Protein AF-A0AA41G1C9-F1 (afdb_monomer_lite)

Secondary structure (DSSP, 8-state):
-PPP-TTTHHHHHHHHTTSHHHHHHHHHHHHHHHHTTPSP-SHHHHHHHHHHHHHHHHHHHHHHHHHHHHHHT-

pLDDT: mean 75.25, std 16.83, range [37.16, 94.19]

Foldseek 3Di:
DDDDDPPPPPVCVVVLLVDLVSLVVVLVVLVVVLVVCPPPPDPVVVVVNVVSVVSNVVSVVVNVVVVVVVVVPD

Organism: NCBI:txid1429914

Radius of gyration: 17.43 Å; chains: 1; bounding box: 58×18×42 Å

Sequence (74 aa):
MTATSTIKARGVVDSTMRTEETIRDRIEALRDEYDSHDPPSTELEDEAEVAILRAIEELEWVLDERDADEGFTT

Structure (mmCIF, N/CA/C/O backbone):
data_AF-A0AA41G1C9-F1
#
_entry.id   AF-A0AA41G1C9-F1
#
loop_
_atom_site.group_PDB
_atom_site.id
_atom_site.type_symbol
_atom_site.label_atom_id
_atom_site.label_alt_id
_atom_site.label_comp_id
_atom_site.label_asym_id
_atom_site.label_entity_id
_atom_site.label_seq_id
_atom_site.pdbx_PDB_ins_code
_atom_site.Cartn_x
_atom_site.Cartn_y
_atom_site.Cartn_z
_atom_site.occupancy
_atom_site.B_iso_or_equiv
_atom_site.auth_seq_id
_atom_site.auth_comp_id
_atom_site.auth_asym_id
_atom_site.auth_atom_id
_atom_site.pdbx_PDB_model_num
ATOM 1 N N . MET A 1 1 ? -42.501 3.432 -20.228 1.00 39.44 1 MET A N 1
ATOM 2 C CA . MET A 1 1 ? -41.514 2.331 -20.231 1.00 39.44 1 MET A CA 1
ATOM 3 C C . MET A 1 1 ? -40.155 2.962 -19.994 1.00 39.44 1 MET A C 1
ATOM 5 O O . MET A 1 1 ? -39.844 3.961 -20.626 1.00 39.44 1 MET A O 1
ATOM 9 N N . THR A 1 2 ? -39.480 2.506 -18.949 1.00 37.16 2 THR A N 1
ATOM 10 C CA . THR A 1 2 ? -38.413 3.182 -18.197 1.00 37.16 2 THR A CA 1
ATOM 11 C C . THR A 1 2 ? -37.135 3.404 -19.003 1.00 37.16 2 THR A C 1
ATOM 13 O O . THR A 1 2 ? -36.606 2.469 -19.596 1.00 37.16 2 THR A O 1
ATOM 16 N N . ALA A 1 3 ? -36.636 4.642 -18.987 1.00 44.56 3 ALA A N 1
ATOM 17 C CA . ALA A 1 3 ? -35.348 5.021 -19.552 1.00 44.56 3 ALA A CA 1
ATOM 18 C C . ALA A 1 3 ? -34.213 4.487 -18.664 1.00 44.56 3 ALA A C 1
ATOM 20 O O . ALA A 1 3 ? -34.124 4.813 -17.480 1.00 44.56 3 ALA A O 1
ATOM 21 N N . THR A 1 4 ? -33.370 3.637 -19.244 1.00 48.38 4 THR A N 1
ATOM 22 C CA . THR A 1 4 ? -32.192 3.055 -18.600 1.00 48.38 4 THR A CA 1
ATOM 23 C C . THR A 1 4 ? -31.167 4.152 -18.316 1.00 48.38 4 THR A C 1
ATOM 25 O O . THR A 1 4 ? -30.660 4.813 -19.218 1.00 48.38 4 THR A O 1
ATOM 28 N N . SER A 1 5 ? -30.908 4.361 -17.028 1.00 50.78 5 SER A N 1
ATOM 29 C CA . SER A 1 5 ? -30.052 5.407 -16.479 1.00 50.78 5 SER A CA 1
ATOM 30 C C . SER A 1 5 ? -28.569 5.016 -16.598 1.00 50.78 5 SER A C 1
ATOM 32 O O . SER A 1 5 ? -28.028 4.319 -15.743 1.00 50.78 5 SER A O 1
ATOM 34 N N . THR A 1 6 ? -27.899 5.458 -17.666 1.00 53.59 6 THR A N 1
ATOM 35 C CA . THR A 1 6 ? -26.472 5.180 -17.970 1.00 53.59 6 THR A CA 1
ATOM 36 C C . THR A 1 6 ? -25.501 6.154 -17.275 1.00 53.59 6 THR A C 1
ATOM 38 O O . THR A 1 6 ? -24.413 6.433 -17.762 1.00 53.59 6 THR A O 1
ATOM 41 N N . ILE A 1 7 ? -25.866 6.707 -16.115 1.00 57.41 7 ILE A N 1
ATOM 42 C CA . ILE A 1 7 ? -25.049 7.728 -15.419 1.00 57.41 7 ILE A CA 1
ATOM 43 C C . ILE A 1 7 ? -24.257 7.116 -14.239 1.00 57.41 7 ILE A C 1
ATOM 45 O O . ILE A 1 7 ? -23.350 7.734 -13.690 1.00 57.41 7 ILE A O 1
ATOM 49 N N . LYS A 1 8 ? -24.536 5.859 -13.865 1.00 51.97 8 LYS A N 1
ATOM 50 C CA . LYS A 1 8 ? -24.034 5.247 -12.621 1.00 51.97 8 LYS A CA 1
ATOM 51 C C . LYS A 1 8 ? -22.529 4.918 -12.610 1.00 51.97 8 LYS A C 1
ATOM 53 O O . LYS A 1 8 ? -21.954 4.826 -11.536 1.00 51.97 8 LYS A O 1
ATOM 58 N N . ALA A 1 9 ? -21.864 4.780 -13.757 1.00 53.12 9 ALA A N 1
ATOM 59 C CA . ALA A 1 9 ? -20.490 4.258 -13.792 1.00 53.12 9 ALA A CA 1
ATOM 60 C C . ALA A 1 9 ? -19.413 5.238 -13.281 1.00 53.12 9 ALA A C 1
ATOM 62 O O . ALA A 1 9 ? -18.386 4.800 -12.780 1.00 53.12 9 ALA A O 1
ATOM 63 N N . ARG A 1 10 ? -19.633 6.557 -13.371 1.00 52.19 10 ARG A N 1
ATOM 64 C CA . ARG A 1 10 ? -18.580 7.561 -13.110 1.00 52.19 10 ARG A CA 1
ATOM 65 C C . ARG A 1 10 ? -18.621 8.186 -11.711 1.00 52.19 10 ARG A C 1
ATOM 67 O O . ARG A 1 10 ? -17.641 8.786 -11.299 1.00 52.19 10 ARG A O 1
ATOM 74 N N . GLY A 1 11 ? -19.727 8.021 -10.982 1.00 45.81 11 GLY A N 1
ATOM 75 C CA . GLY A 1 11 ? -19.846 8.425 -9.571 1.00 45.81 11 GLY A CA 1
ATOM 76 C C . GLY A 1 11 ? -19.532 7.303 -8.573 1.00 45.81 11 GLY A C 1
ATOM 77 O O . GLY A 1 11 ? -19.244 7.580 -7.411 1.00 45.81 11 GLY A O 1
ATOM 78 N N . VAL A 1 12 ? -19.566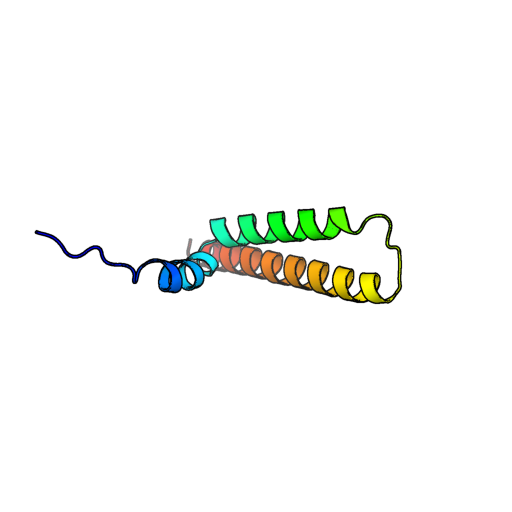 6.041 -9.023 1.00 52.47 12 VAL A N 1
ATOM 79 C CA . VAL A 1 12 ? -19.233 4.887 -8.177 1.00 52.47 12 VAL A CA 1
ATOM 80 C C . VAL A 1 12 ? -17.741 4.868 -7.882 1.00 52.47 12 VAL A C 1
ATOM 82 O O . VAL A 1 12 ? -17.415 4.860 -6.705 1.00 52.47 12 VAL A O 1
ATOM 85 N N . VAL A 1 13 ? -16.870 4.971 -8.896 1.00 51.62 13 VAL A N 1
ATOM 86 C CA . VAL A 1 13 ? -15.392 4.934 -8.762 1.00 51.62 13 VAL A CA 1
ATOM 87 C C . VAL A 1 13 ? -14.812 5.967 -7.780 1.00 51.62 13 VAL A C 1
ATOM 89 O O . VAL A 1 13 ? -13.929 5.638 -6.997 1.00 51.62 13 VAL A O 1
ATOM 92 N N . ASP A 1 14 ? -15.364 7.184 -7.739 1.00 54.22 14 ASP A N 1
ATOM 93 C CA . ASP A 1 14 ? -14.928 8.250 -6.813 1.00 54.22 14 ASP A CA 1
ATOM 94 C C . ASP A 1 14 ? -15.407 8.016 -5.366 1.00 54.22 14 ASP A C 1
ATOM 96 O O . ASP A 1 14 ? -14.733 8.347 -4.393 1.00 54.22 14 ASP A O 1
ATOM 100 N N . SER A 1 15 ? -16.571 7.378 -5.207 1.00 55.16 15 SER A N 1
ATOM 101 C CA . SER A 1 15 ? -17.082 6.964 -3.894 1.00 55.16 15 SER A CA 1
ATOM 102 C C . SER A 1 15 ? -16.472 5.645 -3.415 1.00 55.16 15 SER A C 1
ATOM 104 O O . SER A 1 15 ? -16.498 5.378 -2.219 1.00 55.16 15 SER A O 1
ATOM 106 N N . THR A 1 16 ? -15.920 4.822 -4.314 1.00 57.34 16 THR A N 1
ATOM 107 C CA . THR A 1 16 ? -15.336 3.519 -3.955 1.00 57.34 16 THR A CA 1
ATOM 108 C C . THR A 1 16 ? -14.000 3.734 -3.256 1.00 57.34 16 THR A C 1
ATOM 110 O O . THR A 1 16 ? -13.833 3.226 -2.155 1.00 57.34 16 THR A O 1
ATOM 113 N N . MET A 1 17 ? -13.129 4.631 -3.748 1.00 66.00 17 MET A N 1
ATOM 114 C CA . MET A 1 17 ? -11.880 5.001 -3.046 1.00 66.00 17 MET A CA 1
ATOM 115 C C . MET A 1 17 ? -12.086 5.637 -1.653 1.00 66.00 17 MET A C 1
ATOM 117 O O . MET A 1 17 ? -11.131 5.817 -0.899 1.00 66.00 17 MET A O 1
ATOM 121 N N . ARG A 1 18 ? -13.328 5.964 -1.264 1.00 67.62 18 ARG A N 1
ATOM 122 C CA . ARG A 1 18 ? -13.635 6.386 0.110 1.00 67.62 18 ARG A CA 1
ATOM 123 C C . ARG A 1 18 ? -13.739 5.227 1.100 1.00 67.62 18 ARG A C 1
ATOM 125 O O . ARG A 1 18 ? -13.597 5.477 2.289 1.00 67.62 18 ARG A O 1
ATOM 132 N N . THR A 1 19 ? -13.974 3.991 0.664 1.00 83.31 19 THR A N 1
ATOM 133 C CA . THR A 1 19 ? -14.164 2.846 1.576 1.00 83.31 19 THR A CA 1
ATOM 134 C C . THR A 1 19 ? -12.861 2.094 1.830 1.00 83.31 19 THR A C 1
ATOM 136 O O . THR A 1 19 ? -12.008 2.029 0.951 1.00 83.31 19 THR A O 1
ATOM 139 N N . GLU A 1 20 ? -12.694 1.547 3.035 1.00 85.94 20 GLU A N 1
ATOM 140 C CA . GLU A 1 20 ? -11.540 0.710 3.394 1.00 85.94 20 GLU A CA 1
ATOM 141 C C . GLU A 1 20 ? -11.393 -0.504 2.460 1.00 85.94 20 GLU A C 1
ATOM 143 O O . GLU A 1 20 ? -10.299 -0.771 1.972 1.00 85.94 20 GLU A O 1
ATOM 148 N N . GLU A 1 21 ? -12.499 -1.196 2.166 1.00 86.69 21 GLU A N 1
ATOM 149 C CA . GLU A 1 21 ? -12.531 -2.370 1.280 1.00 86.69 21 GLU A CA 1
ATOM 150 C C . GLU A 1 21 ? -11.912 -2.065 -0.091 1.00 86.69 21 GLU A C 1
ATOM 152 O O . GLU A 1 21 ? -11.010 -2.764 -0.534 1.00 86.69 21 GLU A O 1
ATOM 157 N N . THR A 1 22 ? -12.290 -0.948 -0.717 1.00 86.81 22 THR A N 1
ATOM 158 C CA . THR A 1 22 ? -11.703 -0.558 -2.007 1.00 86.81 22 THR A CA 1
A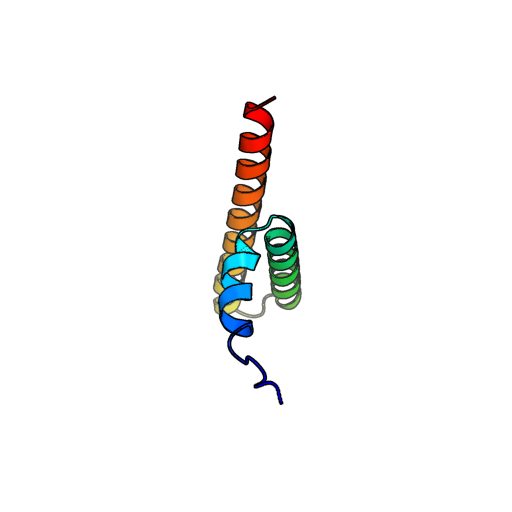TOM 159 C C . THR A 1 22 ? -10.229 -0.185 -1.911 1.00 86.81 22 THR A C 1
ATOM 161 O O . THR A 1 22 ? -9.485 -0.400 -2.865 1.00 86.81 22 THR A O 1
ATOM 164 N N . ILE A 1 23 ? -9.790 0.416 -0.802 1.00 88.62 23 ILE A N 1
ATOM 165 C CA . ILE A 1 23 ? -8.367 0.723 -0.625 1.00 88.62 23 ILE A CA 1
ATOM 166 C C . ILE A 1 23 ? -7.567 -0.577 -0.553 1.00 88.62 23 ILE A C 1
ATOM 168 O O . ILE A 1 23 ? -6.538 -0.683 -1.216 1.00 88.62 23 ILE A O 1
ATOM 172 N N . ARG A 1 24 ? -8.078 -1.587 0.160 1.00 89.88 24 ARG A N 1
ATOM 173 C CA . ARG A 1 24 ? -7.477 -2.926 0.194 1.00 89.88 24 ARG A CA 1
ATOM 174 C C . ARG A 1 24 ? -7.451 -3.579 -1.191 1.00 89.88 24 ARG A C 1
ATOM 176 O O . ARG A 1 24 ? -6.382 -4.016 -1.604 1.00 89.88 24 ARG A O 1
ATOM 183 N N . ASP A 1 25 ? -8.556 -3.543 -1.937 1.00 91.88 25 ASP A N 1
ATOM 184 C CA . ASP A 1 25 ? -8.604 -4.056 -3.318 1.00 91.88 25 ASP A CA 1
ATOM 185 C C . ASP A 1 25 ? -7.588 -3.344 -4.230 1.00 91.88 25 ASP A C 1
ATOM 187 O O . ASP A 1 25 ? -6.956 -3.952 -5.097 1.00 91.88 25 ASP A O 1
ATOM 191 N N . ARG A 1 26 ? -7.403 -2.029 -4.048 1.00 91.25 26 ARG A N 1
ATOM 192 C CA . ARG A 1 26 ? -6.441 -1.251 -4.836 1.00 91.25 26 ARG A CA 1
ATOM 193 C C . ARG A 1 26 ? -4.995 -1.587 -4.473 1.00 91.25 26 ARG A C 1
ATOM 195 O O . ARG A 1 26 ? -4.168 -1.631 -5.380 1.00 91.25 26 ARG A O 1
ATOM 202 N N . ILE A 1 27 ? -4.701 -1.820 -3.193 1.00 92.19 27 ILE A N 1
ATOM 203 C CA . ILE A 1 27 ? -3.386 -2.287 -2.731 1.00 92.19 27 ILE A CA 1
ATOM 204 C C . ILE A 1 27 ? -3.071 -3.659 -3.335 1.00 92.19 27 ILE A C 1
ATOM 206 O O . ILE A 1 27 ? -1.965 -3.853 -3.828 1.00 92.19 27 ILE A O 1
ATOM 210 N N . GLU A 1 28 ? -4.030 -4.589 -3.347 1.00 92.94 28 GLU A N 1
ATOM 211 C CA . GLU A 1 28 ? -3.851 -5.914 -3.958 1.00 92.94 28 GLU A CA 1
ATOM 212 C C . GLU A 1 28 ? -3.532 -5.799 -5.454 1.00 92.94 28 GLU A C 1
ATOM 214 O O . GLU A 1 28 ? -2.522 -6.327 -5.907 1.00 92.94 28 GLU A O 1
ATOM 219 N N . ALA A 1 29 ? -4.301 -4.998 -6.196 1.00 90.75 29 ALA A N 1
ATOM 220 C CA . ALA A 1 29 ? -4.041 -4.766 -7.616 1.00 90.75 29 ALA A CA 1
ATOM 221 C C . ALA A 1 29 ? -2.655 -4.146 -7.888 1.00 90.75 29 ALA A C 1
ATOM 223 O O . ALA A 1 29 ? -2.024 -4.472 -8.889 1.00 90.75 29 ALA A O 1
ATOM 224 N N . LEU A 1 30 ? -2.179 -3.247 -7.019 1.00 91.44 30 LEU A N 1
ATOM 225 C CA . LEU A 1 30 ? -0.841 -2.658 -7.134 1.00 91.44 30 LEU A CA 1
ATOM 226 C C . LEU A 1 30 ? 0.264 -3.670 -6.803 1.00 91.44 30 LEU A C 1
ATOM 228 O O . LEU A 1 30 ? 1.319 -3.638 -7.426 1.00 91.44 30 LEU A O 1
ATOM 232 N N . ARG A 1 31 ? 0.034 -4.580 -5.851 1.00 90.44 31 ARG A N 1
ATOM 233 C CA . ARG A 1 31 ? 0.978 -5.659 -5.519 1.00 90.44 31 ARG A CA 1
ATOM 234 C C . ARG A 1 31 ? 1.089 -6.688 -6.646 1.00 90.44 31 ARG A C 1
ATOM 236 O O . ARG A 1 31 ? 2.195 -7.132 -6.925 1.00 90.44 31 ARG A O 1
ATOM 243 N N . ASP A 1 32 ? -0.014 -7.013 -7.316 1.00 91.25 32 ASP A N 1
ATOM 244 C CA . ASP A 1 32 ? 0.004 -7.861 -8.516 1.00 91.25 32 ASP A CA 1
ATOM 245 C C . ASP A 1 32 ? 0.742 -7.179 -9.681 1.00 91.25 32 ASP A C 1
ATOM 247 O O . ASP A 1 32 ? 1.487 -7.823 -10.420 1.00 91.25 32 ASP A O 1
ATOM 251 N N . GLU A 1 33 ? 0.557 -5.863 -9.847 1.00 88.31 33 GLU A N 1
ATOM 252 C CA . GLU A 1 33 ? 1.292 -5.075 -10.843 1.00 88.31 33 GLU A CA 1
ATOM 253 C C . GLU A 1 33 ? 2.796 -5.081 -10.537 1.00 88.31 33 GLU A C 1
ATOM 255 O O . GLU A 1 33 ? 3.594 -5.341 -11.433 1.00 88.31 33 GLU A O 1
ATOM 260 N N . TYR A 1 34 ? 3.172 -4.898 -9.268 1.00 85.50 34 TYR A N 1
ATOM 261 C CA . TYR A 1 34 ? 4.550 -5.017 -8.788 1.00 85.50 34 TYR A CA 1
ATOM 262 C C . TYR A 1 34 ? 5.158 -6.402 -9.073 1.00 85.50 34 TYR A C 1
ATOM 264 O O . TYR A 1 34 ? 6.250 -6.483 -9.624 1.00 85.50 34 TYR A O 1
ATOM 272 N N . ASP A 1 35 ? 4.446 -7.492 -8.762 1.00 87.62 35 ASP A N 1
ATOM 273 C CA . ASP A 1 35 ? 4.906 -8.871 -9.011 1.00 87.62 35 ASP A CA 1
ATOM 274 C C . ASP A 1 35 ? 5.127 -9.148 -10.509 1.00 87.62 35 ASP A C 1
ATOM 276 O O . ASP A 1 35 ? 6.081 -9.820 -10.897 1.00 87.62 35 ASP A O 1
ATOM 280 N N . SER A 1 36 ? 4.306 -8.550 -11.380 1.00 86.62 36 SER A N 1
ATOM 281 C CA . SER A 1 36 ? 4.476 -8.655 -12.834 1.00 86.62 36 SER A CA 1
ATOM 282 C C . SER A 1 36 ? 5.761 -8.000 -13.359 1.00 86.62 36 SER A C 1
ATOM 284 O O . SER A 1 36 ? 6.119 -8.249 -14.516 1.00 86.62 36 SER A O 1
ATOM 286 N N . HIS A 1 37 ? 6.422 -7.157 -12.565 1.00 81.81 37 HIS A N 1
ATOM 287 C CA . HIS A 1 37 ? 7.685 -6.517 -12.923 1.00 81.81 37 HIS A CA 1
ATOM 288 C C . HIS A 1 37 ? 8.923 -7.337 -12.507 1.00 81.81 37 HIS A C 1
ATOM 290 O O . HIS A 1 37 ? 10.037 -6.910 -12.800 1.00 81.81 37 HIS A O 1
ATOM 296 N N . ASP A 1 38 ? 8.766 -8.530 -11.910 1.00 79.12 38 ASP A N 1
ATOM 297 C CA . ASP A 1 38 ? 9.890 -9.400 -11.534 1.00 79.12 38 ASP A CA 1
ATOM 298 C C . ASP A 1 38 ? 10.261 -10.427 -12.640 1.00 79.12 38 ASP A C 1
ATOM 300 O O . ASP A 1 38 ? 9.405 -11.200 -13.091 1.00 79.12 38 ASP A O 1
ATOM 304 N N . PRO A 1 39 ? 11.535 -10.501 -13.092 1.00 67.69 39 PRO A N 1
ATOM 305 C CA . PRO A 1 39 ? 12.675 -9.682 -12.681 1.00 67.69 39 PRO A CA 1
ATOM 306 C C . PRO A 1 39 ? 12.688 -8.316 -13.394 1.00 67.69 39 PRO A C 1
ATOM 308 O O . PRO A 1 39 ? 12.386 -8.266 -14.592 1.00 67.69 39 PRO A O 1
ATOM 311 N N . PRO A 1 40 ? 13.139 -7.236 -12.728 1.00 66.62 40 PRO A N 1
ATOM 312 C CA . PRO A 1 40 ? 13.210 -5.917 -13.344 1.00 66.62 40 PRO A CA 1
ATOM 313 C C . PRO A 1 40 ? 14.168 -5.957 -14.537 1.00 66.62 40 PRO A C 1
ATOM 315 O O . PRO A 1 40 ? 15.350 -6.298 -14.410 1.00 66.62 40 PRO A O 1
ATOM 318 N N . SER A 1 41 ? 13.656 -5.656 -15.730 1.00 66.56 41 SER A N 1
ATOM 319 C CA . SER A 1 41 ? 14.442 -5.740 -16.962 1.00 66.56 41 SER A CA 1
ATOM 320 C C . SER A 1 41 ? 15.191 -4.449 -17.312 1.00 66.56 41 SER A C 1
ATOM 322 O O . SER A 1 41 ? 16.138 -4.517 -18.104 1.00 66.56 41 SER A O 1
ATOM 324 N N . THR A 1 42 ? 14.820 -3.286 -16.751 1.00 69.88 42 THR A N 1
ATOM 325 C CA . THR A 1 42 ? 15.380 -1.966 -17.115 1.00 69.88 42 THR A CA 1
ATOM 326 C C . THR A 1 42 ? 15.253 -0.892 -16.011 1.00 69.88 42 THR A C 1
ATOM 328 O O . THR A 1 42 ? 14.303 -0.909 -15.243 1.00 69.88 42 THR A O 1
ATOM 331 N N . GLU A 1 43 ? 16.130 0.129 -16.001 1.00 70.00 43 GLU A N 1
ATOM 332 C CA . GLU A 1 43 ? 16.062 1.283 -15.059 1.00 70.00 43 GLU A CA 1
ATOM 333 C C . GLU A 1 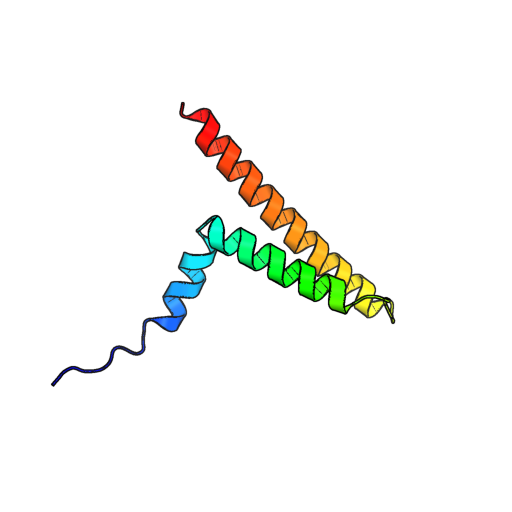43 ? 14.759 2.104 -15.160 1.00 70.00 43 GLU A C 1
ATOM 335 O O . GLU A 1 43 ? 14.362 2.792 -14.224 1.00 70.00 43 GLU A O 1
ATOM 340 N N . LEU A 1 44 ? 14.090 2.073 -16.317 1.00 66.38 44 LEU A N 1
ATOM 341 C CA . LEU A 1 44 ? 12.784 2.718 -16.495 1.00 66.38 44 LEU A CA 1
ATOM 342 C C . LEU A 1 44 ? 11.672 1.948 -15.770 1.00 66.38 44 LEU A C 1
ATOM 344 O O . LEU A 1 44 ? 10.711 2.560 -15.310 1.00 66.38 44 LEU A O 1
ATOM 348 N N . GLU A 1 45 ? 11.807 0.626 -15.665 1.00 67.25 45 GLU A N 1
ATOM 349 C CA . GLU A 1 45 ? 10.915 -0.214 -14.866 1.00 67.25 45 GLU A CA 1
ATOM 350 C C . GLU A 1 45 ? 11.172 -0.021 -13.365 1.00 67.25 45 GLU A C 1
ATOM 352 O O . GLU A 1 45 ? 10.203 -0.020 -12.615 1.00 67.25 45 GLU A O 1
ATOM 357 N N . ASP A 1 46 ? 12.403 0.306 -12.939 1.00 78.81 46 ASP A N 1
ATOM 358 C CA . ASP A 1 46 ? 12.700 0.662 -11.538 1.00 78.81 46 ASP A CA 1
ATOM 359 C C . ASP A 1 46 ? 11.912 1.912 -11.072 1.00 78.81 46 ASP A C 1
ATOM 361 O O . ASP A 1 46 ? 11.437 1.972 -9.939 1.00 78.81 46 ASP A O 1
ATOM 365 N N . GLU A 1 47 ? 11.722 2.929 -11.927 1.00 84.12 47 GLU A N 1
ATOM 366 C CA . GLU A 1 47 ? 10.912 4.112 -11.571 1.00 84.12 47 GLU A CA 1
ATOM 367 C C . GLU A 1 47 ? 9.414 3.776 -11.467 1.00 84.12 47 GLU A C 1
ATOM 369 O O . GLU A 1 47 ? 8.721 4.284 -10.578 1.00 84.12 47 GLU A O 1
ATOM 374 N N . ALA A 1 48 ? 8.914 2.903 -12.348 1.00 85.31 48 ALA A N 1
ATOM 375 C CA . ALA A 1 48 ? 7.537 2.415 -12.291 1.00 85.31 48 ALA A CA 1
ATOM 376 C C . ALA A 1 48 ? 7.301 1.574 -11.027 1.00 85.31 48 ALA A C 1
ATOM 378 O O . ALA A 1 48 ? 6.316 1.787 -10.321 1.00 85.31 48 ALA A O 1
ATOM 379 N N . GLU A 1 49 ? 8.248 0.702 -10.689 1.00 84.75 49 GLU A N 1
ATOM 380 C CA . GLU A 1 49 ? 8.257 -0.091 -9.466 1.00 84.75 49 GLU A CA 1
ATOM 381 C C . GLU A 1 49 ? 8.205 0.809 -8.217 1.00 84.75 49 GLU A C 1
ATOM 383 O O . GLU A 1 49 ? 7.354 0.633 -7.341 1.00 84.75 49 GLU A O 1
ATOM 388 N N . VAL A 1 50 ? 9.044 1.849 -8.163 1.00 90.38 50 VAL A N 1
ATOM 389 C CA . VAL A 1 50 ? 9.047 2.833 -7.067 1.00 90.38 50 VAL A CA 1
ATOM 390 C C . VAL A 1 50 ? 7.722 3.596 -6.979 1.00 90.38 50 VAL A C 1
ATOM 392 O O . VAL A 1 50 ? 7.240 3.868 -5.876 1.00 90.38 50 VAL A O 1
ATOM 395 N N . ALA A 1 51 ? 7.107 3.944 -8.112 1.00 91.75 51 ALA A N 1
ATOM 396 C CA . ALA A 1 51 ? 5.804 4.605 -8.130 1.00 91.75 51 ALA A CA 1
ATOM 397 C C . ALA A 1 51 ? 4.693 3.699 -7.571 1.00 91.75 51 ALA A C 1
ATOM 399 O O . ALA A 1 51 ? 3.849 4.174 -6.807 1.00 91.75 51 ALA A O 1
ATOM 400 N N . ILE A 1 52 ? 4.723 2.406 -7.906 1.00 90.31 52 ILE A N 1
ATOM 401 C CA . ILE A 1 52 ? 3.793 1.397 -7.389 1.00 90.31 52 ILE A CA 1
ATOM 402 C C . ILE A 1 52 ? 3.983 1.219 -5.878 1.00 90.31 52 ILE A C 1
ATOM 404 O O . ILE A 1 52 ? 3.012 1.323 -5.128 1.00 90.31 52 ILE A O 1
ATOM 408 N N . LEU A 1 53 ? 5.221 1.039 -5.410 1.00 91.50 53 LEU A N 1
ATOM 409 C CA . LEU A 1 53 ? 5.532 0.897 -3.984 1.00 91.50 53 LEU A CA 1
ATOM 410 C C . LEU A 1 53 ? 5.096 2.117 -3.170 1.00 91.50 53 LEU A C 1
ATOM 412 O O . LEU A 1 5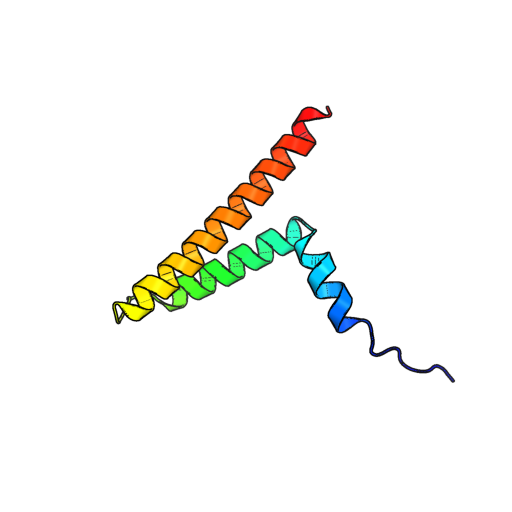3 ? 4.490 1.969 -2.112 1.00 91.50 53 LEU A O 1
ATOM 416 N N . ARG A 1 54 ? 5.344 3.327 -3.680 1.00 93.50 54 ARG A N 1
ATOM 417 C CA . ARG A 1 54 ? 4.916 4.566 -3.021 1.00 93.50 54 ARG A CA 1
ATOM 418 C C . ARG A 1 54 ? 3.394 4.681 -2.944 1.00 93.50 54 ARG A C 1
ATOM 420 O O . ARG A 1 54 ? 2.870 5.162 -1.945 1.00 93.50 54 ARG A O 1
ATOM 427 N N . ALA A 1 55 ? 2.687 4.250 -3.987 1.00 93.06 55 ALA A N 1
ATOM 428 C CA . ALA A 1 55 ? 1.229 4.225 -3.984 1.00 93.06 55 ALA A CA 1
ATOM 429 C C . ALA A 1 55 ? 0.679 3.191 -2.987 1.00 93.06 55 ALA A C 1
ATOM 431 O O . ALA A 1 55 ? -0.310 3.471 -2.316 1.00 93.06 55 ALA A O 1
ATOM 432 N N . ILE A 1 56 ? 1.321 2.024 -2.860 1.00 92.19 56 ILE A N 1
ATOM 433 C CA . ILE A 1 56 ? 0.973 1.018 -1.845 1.00 92.19 56 ILE A CA 1
ATOM 434 C C . ILE A 1 56 ? 1.179 1.592 -0.438 1.00 92.19 56 ILE A C 1
ATOM 436 O O . ILE A 1 56 ? 0.242 1.573 0.353 1.00 92.19 56 ILE A O 1
ATOM 440 N N . GLU A 1 57 ? 2.355 2.158 -0.152 1.00 94.19 57 GLU A N 1
ATOM 441 C CA . GLU A 1 57 ? 2.689 2.745 1.155 1.00 94.19 57 GLU A CA 1
ATOM 442 C C . GLU A 1 57 ? 1.709 3.860 1.551 1.00 94.19 57 GLU A C 1
ATOM 444 O O . GLU A 1 57 ? 1.218 3.889 2.677 1.00 94.19 57 GLU A O 1
ATOM 449 N N . GLU A 1 58 ? 1.378 4.764 0.623 1.00 93.94 58 GLU A N 1
ATOM 450 C CA . GLU A 1 58 ? 0.422 5.844 0.884 1.00 93.94 58 GLU A CA 1
ATOM 451 C C . GLU A 1 58 ? -0.966 5.295 1.245 1.00 93.94 58 GLU A C 1
ATOM 453 O O . GLU A 1 58 ? -1.602 5.770 2.186 1.00 93.94 58 GLU A O 1
ATOM 458 N N . LEU A 1 59 ? -1.435 4.273 0.527 1.00 91.88 59 LEU A N 1
ATOM 459 C CA . LEU A 1 59 ? -2.730 3.650 0.789 1.00 91.88 59 LEU A CA 1
ATOM 460 C C . LEU A 1 59 ? -2.745 2.872 2.111 1.00 91.88 59 LEU A C 1
ATOM 462 O O . LEU A 1 59 ? -3.752 2.903 2.817 1.00 91.88 59 LEU A O 1
ATOM 466 N N . GLU A 1 60 ? -1.642 2.214 2.465 1.00 91.12 60 GLU A N 1
ATOM 467 C CA . GLU A 1 60 ? -1.471 1.556 3.763 1.00 91.12 60 GLU A CA 1
ATOM 468 C C . GLU A 1 60 ? -1.473 2.572 4.910 1.00 91.12 60 GLU A C 1
ATOM 470 O O . GLU A 1 60 ? -2.176 2.365 5.898 1.00 91.12 60 GLU A O 1
ATOM 475 N N . TRP A 1 61 ? -0.788 3.709 4.753 1.00 93.31 61 TRP A N 1
ATOM 476 C CA . TRP A 1 61 ? -0.841 4.804 5.722 1.00 93.31 61 TRP A CA 1
ATOM 477 C C . TRP A 1 61 ? -2.261 5.374 5.876 1.00 93.31 61 TRP A C 1
ATOM 479 O O . TRP A 1 61 ? -2.705 5.628 6.991 1.00 93.31 61 TRP A O 1
ATOM 489 N N . VAL A 1 62 ? -3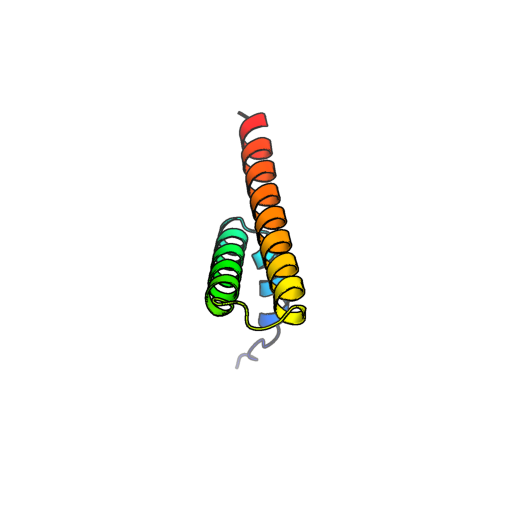.022 5.516 4.783 1.00 89.75 62 VAL A N 1
ATOM 490 C CA . VAL A 1 62 ? -4.428 5.965 4.841 1.00 89.75 62 VAL A CA 1
ATOM 491 C C . VAL A 1 62 ? -5.319 4.988 5.613 1.00 89.75 62 VAL A C 1
ATOM 493 O O . VAL A 1 62 ? -6.264 5.428 6.270 1.00 89.75 62 VAL A O 1
ATOM 496 N N . LEU A 1 63 ? -5.073 3.678 5.518 1.00 88.00 63 LEU A N 1
ATOM 497 C CA . LEU A 1 63 ? -5.805 2.687 6.310 1.00 88.00 63 LEU A CA 1
ATOM 498 C C . LEU A 1 63 ? -5.451 2.780 7.794 1.00 88.00 63 LEU A C 1
ATOM 500 O O . LEU A 1 63 ? -6.356 2.771 8.621 1.00 88.00 63 LEU A O 1
ATOM 504 N N . ASP A 1 64 ? -4.164 2.918 8.111 1.00 87.94 64 ASP A N 1
ATOM 505 C CA . ASP A 1 64 ? -3.683 3.078 9.487 1.00 87.94 64 ASP A CA 1
ATOM 506 C C . ASP A 1 64 ? -4.268 4.338 10.148 1.00 87.94 64 ASP A C 1
ATOM 508 O O . ASP A 1 64 ? -4.806 4.269 11.250 1.00 87.94 64 ASP A O 1
ATOM 512 N N . GLU A 1 65 ? -4.285 5.469 9.434 1.00 86.50 65 GLU A N 1
ATOM 513 C CA . GLU A 1 65 ? -4.868 6.721 9.932 1.00 86.50 65 GLU A CA 1
ATOM 514 C C . GLU A 1 65 ? -6.377 6.585 10.198 1.00 86.50 65 GLU A C 1
ATOM 516 O O . GLU A 1 65 ? -6.891 7.136 11.167 1.00 86.50 65 GLU A O 1
ATOM 521 N N . ARG A 1 66 ? -7.106 5.820 9.373 1.00 83.38 66 ARG A N 1
ATOM 522 C CA . ARG A 1 66 ? -8.540 5.554 9.594 1.00 83.38 66 ARG A CA 1
ATOM 523 C C . ARG A 1 66 ? -8.780 4.679 10.818 1.00 83.38 66 ARG A C 1
ATOM 525 O O . ARG A 1 66 ? -9.658 5.006 11.610 1.00 83.38 66 ARG A O 1
ATOM 532 N N . ASP A 1 67 ? -8.004 3.609 10.982 1.00 82.50 67 ASP A N 1
ATOM 533 C CA . ASP A 1 67 ? -8.083 2.725 12.152 1.00 82.50 67 ASP A CA 1
ATOM 534 C C . ASP A 1 67 ? -7.759 3.503 13.444 1.00 82.50 67 ASP A C 1
ATOM 536 O O . ASP A 1 67 ? -8.454 3.384 14.456 1.00 82.50 67 ASP A O 1
ATOM 540 N N . ALA A 1 68 ? -6.779 4.413 13.380 1.00 81.75 68 ALA A N 1
ATOM 541 C CA . ALA A 1 68 ? -6.428 5.313 14.475 1.00 81.75 68 ALA A CA 1
ATOM 542 C C . ALA A 1 68 ? -7.541 6.328 14.822 1.00 81.75 68 ALA A C 1
ATOM 544 O O . ALA A 1 68 ? -7.795 6.570 16.008 1.00 81.75 68 ALA A O 1
ATOM 545 N N . ASP A 1 69 ? -8.226 6.904 13.825 1.00 68.44 69 ASP A N 1
ATOM 546 C CA . ASP A 1 69 ? -9.349 7.840 14.025 1.00 68.44 69 ASP A CA 1
ATOM 547 C C . ASP A 1 69 ? -10.588 7.120 14.604 1.00 68.44 69 ASP A C 1
ATOM 549 O O . ASP A 1 69 ? -11.251 7.623 15.518 1.00 68.44 69 ASP A O 1
ATOM 553 N N . GLU A 1 70 ? -10.856 5.888 14.153 1.00 62.66 70 GLU A N 1
ATOM 554 C CA . GLU A 1 70 ? -11.892 5.017 14.722 1.00 62.66 70 GLU A CA 1
ATOM 555 C C . GLU A 1 70 ? -11.576 4.638 16.182 1.00 62.66 70 GLU A C 1
ATOM 557 O O . GLU A 1 70 ? -12.471 4.636 17.033 1.00 62.66 70 GLU A O 1
ATOM 562 N N . GLY A 1 71 ? -10.299 4.415 16.510 1.00 57.22 71 GLY A N 1
ATOM 563 C CA . GLY A 1 71 ? -9.83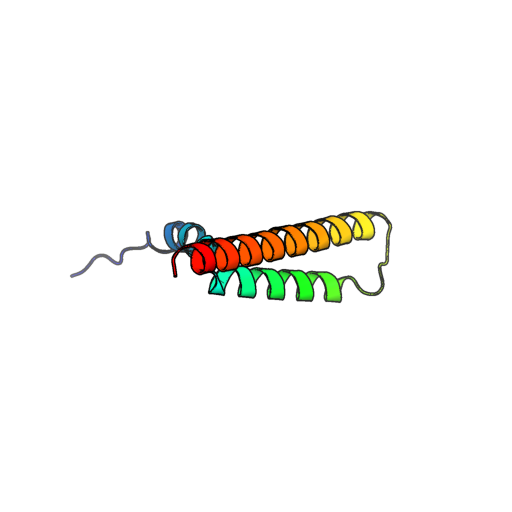1 4.086 17.858 1.00 57.22 71 GLY A CA 1
ATOM 564 C C . GLY A 1 71 ? -9.870 5.238 18.872 1.00 57.22 71 GLY A C 1
ATOM 565 O O . GLY A 1 71 ? -10.015 4.984 20.068 1.00 57.22 71 GLY A O 1
ATOM 566 N N . PHE A 1 72 ? -9.783 6.503 18.442 1.00 55.25 72 PHE A N 1
ATOM 567 C CA . PHE A 1 72 ? -9.816 7.662 19.353 1.00 55.25 72 PHE A CA 1
ATOM 568 C C . PHE A 1 72 ? -11.213 7.944 19.939 1.00 55.25 72 PHE A C 1
ATOM 570 O O . PHE A 1 72 ? -11.331 8.619 20.964 1.00 55.25 72 PHE A O 1
ATOM 577 N N . THR A 1 73 ? -12.283 7.448 19.307 1.00 56.22 73 THR A N 1
ATOM 578 C CA . THR A 1 73 ? -13.666 7.767 19.710 1.00 56.22 73 THR A CA 1
ATOM 579 C C . THR A 1 73 ? -14.345 6.737 20.621 1.00 56.22 73 THR A C 1
ATOM 581 O O . THR A 1 73 ? -15.512 6.945 20.971 1.00 56.22 73 THR A O 1
ATOM 584 N N . THR A 1 74 ? -13.641 5.687 21.073 1.00 52.88 74 THR A N 1
ATOM 585 C CA . THR A 1 74 ? -14.152 4.734 22.083 1.00 52.88 74 THR A CA 1
ATOM 586 C C . THR A 1 74 ? -13.486 4.866 23.446 1.00 52.88 74 THR A C 1
ATOM 588 O O . THR A 1 74 ? -14.173 4.492 24.427 1.00 52.88 74 THR A O 1
#